Protein AF-G5E0F2-F1 (afdb_monomer_lite)

InterPro domains:
  IPR011016 Zinc finger, RING-CH-type [PF12906] (2-42)
  IPR011016 Zinc finger, RING-CH-type [PS51292] (1-49)
  IPR011016 Zinc finger, RING-CH-type [SM00744] (1-43)
  IPR013083 Zinc finger, RING/FYVE/PHD-type [G3DSA:3.30.40.10] (1-48)

Sequence (134 aa):
AEWVRPCRCRGSTKWVHQACLQRWVDEKQRGNSTARVACPQCNAEYLIVFPNLGPVVYVLDLADRLISKACPFAAAGIMVGSIYWTAVTYGAVTVMQVVGHKEGLDVMERADPLFLLIGLPTIPVMLILGMIRW

Secondary structure (DSSP, 8-state):
--EE--S---GGGG-EEHHHHHHHHHHHHTT-TTS--B-TTT-PBP--------HHHHHHHHHHHHHHHHHHHHHHHHHHHHHHHHHHHHHHHHHHHHH-HHHHHHHHHHS-HHHHHHHHHHHHHHHHHHHS--

pLDDT: mean 89.28, std 5.66, range [62.38, 96.81]

Foldseek 3Di:
DDWDQQDDDDDPVRTDDPVVVVVVVCVVCVPPPVDWDADPPHRHTGDDDDDPDPPVVVVVVVVVVVCVVCVVVVVVCVVVVVLLVVQLVQLLVVLCVPVPPPVSVVVVVPDDPVCSSPVSSVVVVVVVVVVPDD

Radius of gyration: 30.79 Å; chains: 1; bounding box: 62×25×85 Å

Structure (mmCIF, N/CA/C/O backbone):
data_AF-G5E0F2-F1
#
_entry.id   AF-G5E0F2-F1
#
loop_
_atom_site.group_PDB
_atom_site.id
_atom_site.type_symbol
_atom_site.label_atom_id
_atom_site.label_alt_id
_atom_site.label_comp_id
_atom_site.label_asym_id
_atom_site.label_entity_id
_atom_site.label_seq_id
_atom_site.pdbx_PDB_ins_code
_atom_site.Cartn_x
_atom_site.Cartn_y
_atom_site.Cartn_z
_atom_site.occupancy
_atom_site.B_iso_or_equiv
_atom_site.auth_seq_id
_atom_site.auth_comp_id
_atom_site.auth_asym_id
_atom_site.auth_atom_id
_atom_site.pdbx_PDB_model_num
ATOM 1 N N . ALA A 1 1 ? -18.600 11.405 33.586 1.00 75.88 1 ALA A N 1
ATOM 2 C CA . ALA A 1 1 ? -18.012 10.148 33.082 1.00 75.88 1 ALA A CA 1
ATOM 3 C C . ALA A 1 1 ? -18.802 8.985 33.666 1.00 75.88 1 ALA A C 1
ATOM 5 O O . ALA A 1 1 ? -19.022 8.979 34.870 1.00 75.88 1 ALA A O 1
ATOM 6 N N . GLU A 1 2 ? -19.282 8.067 32.830 1.00 91.50 2 GLU A N 1
ATOM 7 C CA . GLU A 1 2 ? -20.075 6.913 33.272 1.00 91.50 2 GLU A CA 1
ATOM 8 C C . GLU A 1 2 ? -19.162 5.811 33.829 1.00 91.50 2 GLU A C 1
ATOM 10 O O . GLU A 1 2 ? -18.150 5.465 33.210 1.00 91.50 2 GLU A O 1
ATOM 15 N N . TRP A 1 3 ? -19.506 5.285 35.005 1.00 93.88 3 TRP A N 1
ATOM 16 C CA . TRP A 1 3 ? -18.820 4.156 35.629 1.00 93.88 3 TRP A CA 1
ATOM 17 C C . TRP A 1 3 ? -19.542 2.859 35.294 1.00 93.88 3 TRP A C 1
ATOM 19 O O . TRP A 1 3 ? -20.741 2.729 35.534 1.00 93.88 3 TRP A O 1
ATOM 29 N N . VAL A 1 4 ? -18.792 1.878 34.807 1.00 93.62 4 VAL A N 1
ATOM 30 C CA . VAL A 1 4 ? -19.323 0.575 34.406 1.00 93.62 4 VAL A CA 1
ATOM 31 C C . VAL A 1 4 ? -18.662 -0.559 35.177 1.00 93.62 4 VAL A C 1
ATOM 33 O O . VAL A 1 4 ? -17.565 -0.424 35.723 1.00 93.62 4 VAL A O 1
ATOM 36 N N . ARG A 1 5 ? -19.358 -1.698 35.212 1.00 93.25 5 ARG A N 1
ATOM 37 C CA . ARG A 1 5 ? -18.934 -2.943 35.867 1.00 93.25 5 ARG A CA 1
ATOM 38 C C . ARG A 1 5 ? -18.904 -4.098 34.853 1.00 93.25 5 ARG A C 1
ATOM 40 O O . ARG A 1 5 ? -19.798 -4.941 34.864 1.00 93.25 5 ARG A O 1
ATOM 47 N N . PRO A 1 6 ? -17.910 -4.139 33.948 1.00 92.25 6 PRO A N 1
ATOM 48 C CA . PRO A 1 6 ? -17.873 -5.094 32.836 1.00 92.25 6 PRO A CA 1
ATOM 49 C C . PRO A 1 6 ? -17.417 -6.504 33.253 1.00 92.25 6 PRO A C 1
ATOM 51 O O . PRO A 1 6 ? -17.421 -7.418 32.436 1.00 92.25 6 PRO A O 1
ATOM 54 N N . CYS A 1 7 ? -16.966 -6.689 34.499 1.00 93.69 7 CYS A N 1
ATOM 55 C CA . CYS A 1 7 ? -16.302 -7.907 34.957 1.00 93.69 7 CYS A CA 1
ATOM 56 C C . CYS A 1 7 ? -16.750 -8.340 36.362 1.00 93.69 7 CYS A C 1
ATOM 58 O O . CYS A 1 7 ? -17.480 -7.633 37.058 1.00 93.69 7 CYS A O 1
ATOM 60 N N . ARG A 1 8 ? -16.277 -9.516 36.800 1.00 92.75 8 ARG A N 1
ATOM 61 C CA . ARG A 1 8 ? -16.615 -10.130 38.099 1.00 92.75 8 ARG A CA 1
ATOM 62 C C . ARG A 1 8 ? -15.581 -9.851 39.203 1.00 92.75 8 ARG A C 1
ATOM 64 O O . ARG A 1 8 ? -15.551 -10.563 40.206 1.00 92.75 8 ARG A O 1
ATOM 71 N N . CYS A 1 9 ? -14.722 -8.843 39.034 1.00 93.94 9 CYS A N 1
ATOM 72 C CA . CYS A 1 9 ? -13.753 -8.443 40.059 1.00 93.94 9 CYS A CA 1
ATOM 73 C C . CYS A 1 9 ? -14.448 -7.964 41.349 1.00 93.94 9 CYS A C 1
ATOM 75 O O . CYS A 1 9 ? -15.612 -7.554 41.347 1.00 93.94 9 CYS A O 1
ATOM 77 N N . ARG A 1 10 ? -13.731 -8.020 42.477 1.00 93.06 10 ARG A N 1
ATOM 78 C CA . ARG A 1 10 ? -14.247 -7.639 43.802 1.00 93.06 10 ARG A CA 1
ATOM 79 C C . ARG A 1 10 ? -13.723 -6.267 44.231 1.00 93.06 10 ARG A C 1
ATOM 81 O O . ARG A 1 10 ? -12.635 -5.867 43.845 1.00 93.06 10 ARG A O 1
ATOM 88 N N . GLY A 1 11 ? -14.484 -5.568 45.073 1.00 91.81 11 GLY A N 1
ATOM 89 C CA . GLY A 1 11 ? -14.082 -4.267 45.621 1.00 91.81 11 GLY A CA 1
ATOM 90 C C . GLY A 1 11 ? -14.166 -3.122 44.608 1.00 91.81 11 GLY A C 1
ATOM 91 O O . GLY A 1 11 ? -15.063 -3.100 43.763 1.00 91.81 11 GLY A O 1
ATOM 92 N N . SER A 1 12 ? -13.252 -2.157 44.724 1.00 89.44 12 SER A N 1
ATOM 93 C CA . SER A 1 12 ? -13.171 -0.967 43.864 1.00 89.44 12 SER A CA 1
ATOM 94 C C . SER A 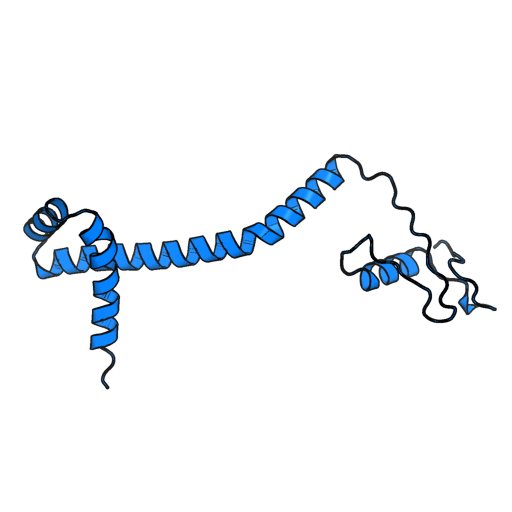1 12 ? -12.652 -1.267 42.455 1.00 89.44 12 SER A C 1
ATOM 96 O O . SER A 1 12 ? -13.017 -0.566 41.518 1.00 89.44 12 SER A O 1
ATOM 98 N N . THR A 1 13 ? -11.880 -2.342 42.272 1.00 86.81 13 THR A N 1
ATOM 99 C CA . THR A 1 13 ? -11.234 -2.696 40.991 1.00 86.81 13 THR A CA 1
ATOM 100 C C . THR A 1 13 ? -12.203 -3.170 39.905 1.00 86.81 13 THR A C 1
ATOM 102 O O . THR A 1 13 ? -11.807 -3.332 38.754 1.00 86.81 13 THR A O 1
ATOM 105 N N . LYS A 1 14 ? -13.480 -3.394 40.242 1.00 92.88 14 LYS A N 1
ATOM 106 C CA . LYS A 1 14 ? -14.532 -3.756 39.277 1.00 92.88 14 LYS A CA 1
ATOM 107 C C . LYS A 1 14 ? -15.123 -2.561 38.530 1.00 92.88 14 LYS A C 1
ATOM 109 O O . LYS A 1 14 ? -15.819 -2.765 37.540 1.00 92.88 14 LYS A O 1
ATOM 114 N N . TRP A 1 15 ? -14.906 -1.349 39.039 1.00 93.56 15 TRP A N 1
ATOM 115 C CA . TRP A 1 15 ? -15.454 -0.122 38.476 1.00 93.56 15 TRP A CA 1
ATOM 116 C C . TRP A 1 15 ? -14.413 0.532 37.580 1.00 93.56 15 TRP A C 1
ATOM 118 O O . TRP A 1 15 ? -13.298 0.812 38.013 1.00 93.56 15 TRP A O 1
ATOM 128 N N . VAL A 1 16 ? -14.784 0.775 36.327 1.00 93.69 16 VAL A N 1
ATOM 129 C CA . VAL A 1 16 ? -13.927 1.438 35.337 1.00 93.69 16 VAL A CA 1
ATOM 130 C C . VAL A 1 16 ? -14.759 2.490 34.612 1.00 93.69 16 VAL A C 1
ATOM 132 O O . VAL A 1 16 ? -15.962 2.309 34.423 1.00 93.69 16 VAL A O 1
ATOM 135 N N . HIS A 1 17 ? -14.145 3.598 34.204 1.00 94.81 17 HIS A N 1
ATOM 136 C CA . HIS A 1 17 ? -14.809 4.552 33.320 1.00 94.81 17 HIS A CA 1
ATOM 137 C C . HIS A 1 17 ? -15.080 3.915 31.955 1.00 94.81 17 HIS A C 1
ATOM 139 O O . HIS A 1 17 ? -14.173 3.324 31.364 1.00 94.81 17 HIS A O 1
ATOM 145 N N . GLN A 1 18 ? -16.281 4.122 31.416 1.00 92.38 18 GLN A N 1
ATOM 146 C CA . GLN A 1 18 ? -16.675 3.589 30.109 1.00 92.38 18 GLN A CA 1
ATOM 147 C C . GLN A 1 18 ? -15.677 3.967 29.000 1.00 92.38 18 GLN A C 1
ATOM 149 O O . GLN A 1 18 ? -15.214 3.101 28.266 1.00 92.38 18 GLN A O 1
ATOM 154 N N . ALA A 1 19 ? -15.257 5.234 28.940 1.00 94.19 19 ALA A N 1
ATOM 155 C CA . ALA A 1 19 ? -14.304 5.714 27.934 1.00 94.19 19 ALA A CA 1
ATOM 156 C C . ALA A 1 19 ? -12.901 5.088 28.075 1.00 94.19 19 ALA A C 1
ATOM 158 O O . ALA A 1 19 ? -12.254 4.767 27.080 1.00 94.19 19 ALA A O 1
ATOM 159 N N . CYS A 1 20 ? -12.423 4.884 29.308 1.00 93.88 20 CYS A N 1
ATOM 160 C CA . CYS A 1 20 ? -11.129 4.238 29.546 1.00 93.88 20 CYS A CA 1
ATOM 161 C C . CYS A 1 20 ? -11.168 2.760 29.151 1.00 93.88 20 CYS A C 1
ATOM 163 O O . CYS A 1 20 ? -10.209 2.256 28.571 1.00 93.88 20 CYS A O 1
ATOM 165 N N . LEU A 1 21 ? -12.281 2.080 29.446 1.00 93.19 21 LEU A N 1
ATOM 166 C CA . LEU A 1 21 ? -12.485 0.691 29.060 1.00 93.19 21 LEU A CA 1
ATOM 167 C C . LEU A 1 21 ? -12.547 0.541 27.537 1.00 93.19 21 LEU A C 1
ATOM 169 O O . LEU A 1 21 ? -11.876 -0.335 27.006 1.00 93.19 21 LEU A O 1
ATOM 173 N N . GLN A 1 22 ? -13.298 1.405 26.849 1.00 92.00 22 GLN A N 1
ATOM 174 C CA . GLN A 1 22 ? -13.399 1.413 25.385 1.00 92.00 22 GLN A CA 1
ATOM 175 C C . GLN A 1 22 ? -12.025 1.579 24.734 1.00 92.00 22 GLN A C 1
ATOM 177 O O . GLN A 1 22 ? -11.606 0.715 23.973 1.00 92.00 22 GLN A O 1
ATOM 182 N N . ARG A 1 23 ? -11.259 2.599 25.142 1.00 93.31 23 ARG A N 1
ATOM 183 C CA . ARG A 1 23 ? -9.904 2.823 24.620 1.00 93.31 23 ARG A CA 1
ATOM 184 C C . ARG A 1 23 ? -8.976 1.628 24.852 1.00 93.31 23 ARG A C 1
ATOM 186 O O . ARG A 1 23 ? -8.186 1.278 23.981 1.00 93.31 23 ARG A O 1
ATOM 193 N N . TRP A 1 24 ? -9.053 1.011 26.030 1.00 93.25 24 TRP A N 1
ATOM 194 C CA . TRP A 1 24 ? -8.255 -0.174 26.337 1.00 93.25 24 TRP A CA 1
ATOM 195 C C . TRP A 1 24 ? -8.668 -1.382 25.482 1.00 93.25 24 TRP A C 1
ATOM 197 O O . TRP A 1 24 ? -7.806 -2.133 25.027 1.00 93.25 24 TRP A O 1
ATOM 207 N N . VAL A 1 25 ? -9.969 -1.567 25.235 1.00 92.88 25 VAL A N 1
ATOM 208 C CA . VAL A 1 25 ? -10.487 -2.604 24.329 1.00 92.88 25 VAL A CA 1
ATOM 209 C C . VAL A 1 25 ? -9.981 -2.374 22.906 1.00 92.88 25 VAL A C 1
ATOM 211 O O . VAL A 1 25 ? -9.450 -3.314 22.315 1.00 92.88 25 VAL A O 1
ATOM 214 N N . ASP A 1 26 ? -10.051 -1.144 22.393 1.00 91.12 26 ASP A N 1
ATOM 215 C CA . ASP A 1 26 ? -9.568 -0.793 21.051 1.00 91.12 26 ASP A CA 1
ATOM 216 C C . ASP A 1 26 ? -8.074 -1.128 20.885 1.00 91.12 26 ASP A C 1
ATOM 218 O O . ASP A 1 26 ? -7.657 -1.736 19.893 1.00 91.12 26 ASP A O 1
ATOM 222 N N . GLU A 1 27 ? -7.265 -0.816 21.902 1.00 92.12 27 GLU A N 1
ATOM 223 C CA . GLU A 1 27 ? -5.833 -1.133 21.931 1.00 92.12 27 GLU A CA 1
ATOM 224 C C . GLU A 1 27 ? -5.568 -2.649 21.933 1.00 92.12 27 GLU A C 1
ATOM 226 O O . GLU A 1 27 ? -4.621 -3.125 21.295 1.00 92.12 27 GLU A O 1
ATOM 231 N N . LYS A 1 28 ? -6.413 -3.433 22.615 1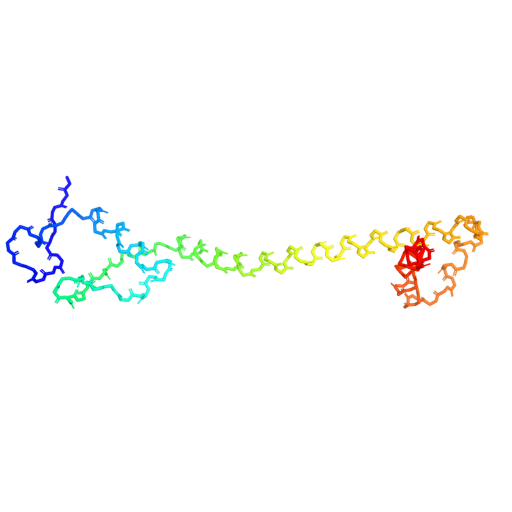.00 90.94 28 LYS A N 1
ATOM 232 C CA . LYS A 1 28 ? -6.326 -4.902 22.607 1.00 90.94 28 LYS A CA 1
ATOM 233 C C . LYS A 1 28 ? -6.794 -5.519 21.296 1.00 90.94 28 LYS A C 1
ATOM 235 O O . LYS A 1 28 ? -6.220 -6.524 20.883 1.00 90.94 28 LYS A O 1
ATOM 240 N N . GLN A 1 29 ? -7.790 -4.932 20.642 1.00 89.56 29 GLN A N 1
ATOM 241 C CA . GLN A 1 29 ? -8.335 -5.443 19.387 1.00 89.56 29 GLN A CA 1
ATOM 242 C C . GLN A 1 29 ? -7.448 -5.118 18.177 1.00 89.56 29 GLN A C 1
ATOM 244 O O . GLN A 1 29 ? -7.494 -5.861 17.199 1.00 89.56 29 GLN A O 1
ATOM 249 N N . ARG A 1 30 ? -6.611 -4.067 18.227 1.00 85.94 30 ARG A N 1
ATOM 250 C CA . ARG A 1 30 ? -5.686 -3.670 17.136 1.00 85.94 30 ARG A CA 1
ATOM 251 C C . ARG A 1 30 ? -6.365 -3.627 15.755 1.00 85.94 30 ARG A C 1
ATOM 253 O O . ARG A 1 30 ? -5.809 -4.091 14.764 1.00 85.94 30 ARG A O 1
ATOM 260 N N . GLY A 1 31 ? -7.596 -3.117 15.708 1.00 78.75 31 GLY A N 1
ATOM 261 C CA . GLY A 1 31 ? -8.404 -3.045 14.484 1.00 78.75 31 GLY A CA 1
ATOM 262 C C . GLY A 1 31 ? -9.194 -4.314 14.137 1.00 78.75 31 GLY A C 1
ATOM 263 O O . GLY A 1 31 ? -9.993 -4.291 13.206 1.00 78.75 31 GLY A O 1
ATOM 264 N N . ASN A 1 32 ? -9.044 -5.410 14.887 1.00 80.12 32 ASN A N 1
ATOM 265 C CA . ASN A 1 32 ? -9.890 -6.594 14.758 1.00 80.12 32 ASN A CA 1
ATOM 266 C C . ASN A 1 32 ? -11.056 -6.547 15.758 1.00 80.12 32 ASN A C 1
ATOM 268 O O . ASN A 1 32 ? -10.975 -7.098 16.856 1.00 80.12 32 ASN A O 1
ATOM 272 N N . SER A 1 33 ? -12.170 -5.937 15.354 1.00 76.44 33 SER A N 1
ATOM 273 C CA . SER A 1 33 ? -13.385 -5.815 16.176 1.00 76.44 33 SER A CA 1
ATOM 274 C C . SER A 1 33 ? -14.023 -7.155 16.574 1.00 76.44 33 SER A C 1
ATOM 276 O O . SER A 1 33 ? -14.833 -7.196 17.499 1.00 76.44 33 SER A O 1
ATOM 278 N N . THR A 1 34 ? -13.645 -8.261 15.920 1.00 77.88 34 THR A N 1
ATOM 279 C CA . THR A 1 34 ? -14.113 -9.618 16.259 1.00 77.88 34 THR A CA 1
ATOM 280 C C . THR A 1 34 ? -13.265 -10.304 17.330 1.00 77.88 34 THR A C 1
ATOM 282 O O . THR A 1 34 ? -13.658 -11.347 17.859 1.00 77.88 34 THR A O 1
ATOM 285 N N . ALA A 1 35 ? -12.104 -9.737 17.673 1.00 85.06 35 ALA A N 1
ATOM 286 C CA . ALA A 1 35 ? -11.237 -10.298 18.696 1.00 85.06 35 ALA A CA 1
ATOM 287 C C . ALA A 1 35 ? -11.909 -10.192 20.071 1.00 85.06 35 ALA A C 1
ATOM 289 O O . ALA A 1 35 ? -12.305 -9.109 20.514 1.00 85.06 35 ALA A O 1
ATOM 290 N N . ARG A 1 36 ? -12.026 -11.333 20.759 1.00 87.38 36 ARG A N 1
ATOM 291 C CA . ARG A 1 36 ? -12.565 -11.382 22.119 1.00 87.38 36 ARG A CA 1
ATOM 292 C C . ARG A 1 36 ? -11.580 -10.745 23.083 1.00 87.38 36 ARG A C 1
ATOM 294 O O . ARG A 1 36 ? -10.389 -11.048 23.060 1.00 87.38 36 ARG A O 1
ATOM 301 N N . VAL A 1 37 ? -12.098 -9.893 23.957 1.00 92.00 37 VAL A N 1
ATOM 302 C CA . VAL A 1 37 ? -11.310 -9.234 24.993 1.00 92.00 37 VAL A CA 1
ATOM 303 C C . VAL A 1 37 ? -11.841 -9.668 26.352 1.00 92.00 37 VAL A C 1
ATOM 305 O O . VAL A 1 37 ? -13.040 -9.588 26.610 1.00 92.00 37 VAL A O 1
ATOM 308 N N . ALA A 1 38 ? -10.948 -10.133 27.221 1.00 93.62 38 ALA A N 1
ATOM 309 C CA . ALA A 1 38 ? -11.281 -10.568 28.571 1.00 93.62 38 ALA A CA 1
ATOM 310 C C . ALA A 1 38 ? -10.571 -9.713 29.623 1.00 93.62 38 ALA A C 1
ATOM 312 O O . ALA A 1 38 ? -9.496 -9.154 29.393 1.00 93.62 38 ALA A O 1
ATOM 313 N N . CYS A 1 39 ? -11.176 -9.629 30.806 1.00 93.06 39 CYS A N 1
ATOM 314 C CA . CYS A 1 39 ? -10.574 -8.974 31.955 1.00 93.06 39 CYS A CA 1
ATOM 315 C C . CYS A 1 39 ? -9.269 -9.690 32.356 1.00 93.06 39 CYS A C 1
ATOM 317 O O . CYS A 1 39 ? -9.318 -10.879 32.667 1.00 93.06 39 CYS A O 1
ATOM 319 N N . PRO A 1 40 ? -8.126 -8.994 32.475 1.00 91.69 40 PRO A N 1
ATOM 320 C CA . PRO A 1 40 ? -6.848 -9.630 32.810 1.00 91.69 40 PRO A CA 1
ATOM 321 C C . PRO A 1 40 ? -6.768 -10.151 34.254 1.00 91.69 40 PRO A C 1
ATOM 323 O O . PRO A 1 40 ? -5.821 -10.844 34.599 1.00 91.69 40 PRO A O 1
ATOM 326 N N . GLN A 1 41 ? -7.719 -9.785 35.119 1.00 92.12 41 GLN A N 1
ATOM 327 C CA . GLN A 1 41 ? -7.714 -10.150 36.541 1.00 92.12 41 GLN A CA 1
ATOM 328 C C . GLN A 1 41 ? -8.641 -11.328 36.853 1.00 92.12 41 GLN A C 1
ATOM 330 O O . GLN A 1 41 ? -8.275 -12.219 37.607 1.00 92.12 41 GLN A O 1
ATOM 335 N N . CYS A 1 42 ? -9.853 -11.332 36.289 1.00 93.44 42 CYS A N 1
ATOM 336 C CA . CYS A 1 42 ? -10.855 -12.372 36.556 1.00 93.44 42 CYS A CA 1
ATOM 337 C C . CYS A 1 42 ? -11.207 -13.226 35.332 1.00 93.44 42 CYS A C 1
ATOM 339 O O . CYS A 1 42 ? -12.091 -14.073 35.427 1.00 93.44 42 CYS A O 1
ATOM 341 N N . ASN A 1 43 ? -10.561 -12.982 34.188 1.00 92.94 43 ASN A N 1
ATOM 342 C CA . ASN A 1 43 ? -10.789 -13.668 32.914 1.00 92.94 43 ASN A CA 1
ATOM 343 C C . ASN A 1 43 ? -12.245 -13.637 32.406 1.00 92.94 43 ASN A C 1
ATOM 345 O O . ASN A 1 43 ? -12.648 -14.455 31.586 1.00 92.94 43 ASN A O 1
ATOM 349 N N . ALA A 1 44 ? -13.062 -12.698 32.890 1.00 93.25 44 ALA A N 1
ATOM 350 C CA . ALA A 1 44 ? -14.409 -12.501 32.370 1.00 93.25 44 ALA A CA 1
ATOM 351 C C . ALA A 1 44 ? -14.335 -11.881 30.966 1.00 93.25 44 ALA A C 1
ATOM 353 O O . ALA A 1 44 ? -13.776 -10.792 30.820 1.00 93.25 44 ALA A O 1
ATOM 354 N N . GLU A 1 45 ? -14.892 -12.558 29.960 1.00 91.88 45 GLU A N 1
ATOM 355 C CA . GLU A 1 45 ? -15.037 -12.009 28.607 1.00 91.88 45 GLU A CA 1
ATOM 356 C C . GLU A 1 45 ? -15.977 -10.796 28.621 1.00 91.88 45 GLU A C 1
ATOM 358 O O . GLU A 1 45 ? -17.052 -10.825 29.228 1.00 91.88 45 GLU A O 1
ATOM 363 N N . TYR A 1 46 ? -15.561 -9.718 27.960 1.00 91.06 46 TYR A N 1
ATOM 364 C CA . TYR A 1 46 ? -16.385 -8.530 27.788 1.00 91.06 46 TYR A CA 1
ATOM 365 C C . TYR A 1 46 ? -17.392 -8.743 26.664 1.00 91.06 46 TYR A C 1
ATOM 367 O O . TYR A 1 46 ? -17.040 -9.154 25.560 1.00 91.06 46 TYR A O 1
ATOM 375 N N . LEU A 1 47 ? -18.653 -8.413 26.941 1.00 86.69 47 LEU A N 1
ATOM 376 C CA . LEU A 1 47 ? -19.717 -8.420 25.948 1.00 86.69 47 LEU A CA 1
ATOM 377 C C . LEU A 1 47 ? -19.769 -7.046 25.271 1.00 86.69 47 LEU A C 1
ATOM 379 O O . LEU A 1 47 ? -20.291 -6.084 25.834 1.00 86.69 47 LEU A O 1
ATOM 383 N N . ILE A 1 48 ? -19.169 -6.950 24.085 1.00 86.94 48 ILE A N 1
ATOM 384 C CA . ILE A 1 48 ? -19.084 -5.709 23.309 1.00 86.94 48 ILE A CA 1
ATOM 385 C C . ILE A 1 48 ? -20.243 -5.691 22.312 1.00 86.94 48 ILE A C 1
ATOM 387 O O . ILE A 1 48 ? -20.295 -6.509 21.397 1.00 86.94 48 ILE A O 1
ATOM 391 N N . VAL A 1 49 ? -21.179 -4.760 22.499 1.00 82.94 49 VAL A N 1
ATOM 392 C CA . VAL A 1 49 ? -22.279 -4.519 21.559 1.00 82.94 49 VAL A CA 1
ATOM 393 C C . VAL A 1 49 ? -21.940 -3.277 20.754 1.00 82.94 49 VAL A C 1
ATOM 395 O O . VAL A 1 49 ? -21.859 -2.179 21.305 1.00 82.94 49 VAL A O 1
ATOM 398 N N . PHE A 1 50 ? -21.729 -3.449 19.453 1.00 77.69 50 PHE A N 1
ATOM 399 C CA . PHE A 1 50 ? -21.523 -2.325 18.551 1.00 77.69 50 PHE A CA 1
ATOM 400 C C . PHE A 1 50 ? -22.880 -1.727 18.153 1.00 77.69 50 PHE A C 1
ATOM 402 O O . PHE A 1 50 ? -23.819 -2.482 17.884 1.00 77.69 50 PHE A O 1
ATOM 409 N N . PRO A 1 51 ? -23.019 -0.390 18.117 1.00 78.25 51 PRO A N 1
ATOM 410 C CA . PRO A 1 51 ? -24.206 0.235 17.548 1.00 78.25 51 PRO A CA 1
ATOM 411 C C . PRO A 1 51 ? -24.320 -0.127 16.062 1.00 78.25 51 PRO A C 1
ATOM 413 O O . PRO A 1 51 ? -23.313 -0.409 15.410 1.00 78.25 51 PRO A O 1
ATOM 416 N N . ASN A 1 52 ? -25.538 -0.098 15.512 1.00 70.75 52 ASN A N 1
ATOM 417 C CA . ASN A 1 52 ? -25.738 -0.302 14.078 1.00 70.75 52 ASN A CA 1
ATOM 418 C C . ASN A 1 52 ? -24.935 0.751 13.305 1.00 70.75 52 ASN A C 1
ATOM 420 O O . ASN A 1 52 ? -25.240 1.944 13.349 1.00 70.75 52 ASN A O 1
ATOM 424 N N . LEU A 1 53 ? -23.883 0.300 12.628 1.00 68.12 53 LEU A N 1
ATOM 425 C CA . LEU A 1 53 ? -23.056 1.137 11.774 1.00 68.12 53 LEU A CA 1
ATOM 426 C C . LEU A 1 53 ? -23.925 1.571 10.593 1.00 68.12 53 LEU A C 1
ATOM 428 O O . LEU A 1 53 ? -24.457 0.735 9.864 1.00 68.12 53 LEU A O 1
ATOM 432 N N . GLY A 1 54 ? -24.103 2.880 10.423 1.00 83.50 54 GLY A N 1
ATOM 433 C CA . GLY A 1 54 ? -24.815 3.405 9.263 1.00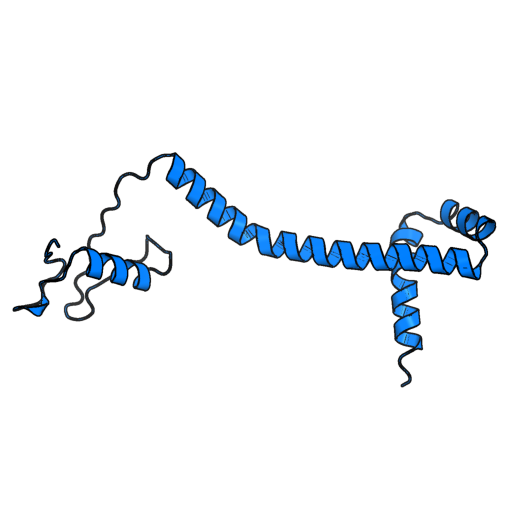 83.50 54 GLY A CA 1
ATOM 434 C C . GLY A 1 54 ? -24.135 2.970 7.955 1.00 83.50 54 GLY A C 1
ATOM 435 O O . GLY A 1 54 ? -22.925 2.720 7.944 1.00 83.50 54 GLY A O 1
ATOM 436 N N . PRO A 1 55 ? -24.871 2.930 6.831 1.00 83.62 55 PRO A N 1
ATOM 437 C CA . PRO A 1 55 ? -24.345 2.464 5.545 1.00 83.62 55 PRO A CA 1
ATOM 438 C C . PRO A 1 55 ? -23.081 3.218 5.099 1.00 83.62 55 PRO A C 1
ATOM 440 O O . PRO A 1 55 ? -22.189 2.624 4.505 1.00 83.62 55 PRO A O 1
ATOM 443 N N . VAL A 1 56 ? -22.954 4.501 5.453 1.00 86.88 56 VAL A N 1
ATOM 444 C CA . VAL A 1 56 ? -21.768 5.327 5.163 1.00 86.88 56 VAL A CA 1
ATOM 445 C C . VAL A 1 56 ? -20.507 4.784 5.840 1.00 86.88 56 VAL A C 1
ATOM 447 O O . VAL A 1 56 ? -19.464 4.678 5.202 1.00 86.88 56 VAL A O 1
ATOM 450 N N . VAL A 1 57 ? -20.596 4.406 7.120 1.00 85.62 57 VAL A N 1
ATOM 451 C CA . VAL A 1 57 ? -19.440 3.906 7.883 1.00 85.62 57 VAL A CA 1
ATOM 452 C C . VAL A 1 57 ? -19.009 2.535 7.365 1.00 85.62 57 VAL A C 1
ATOM 454 O O . VAL A 1 57 ? -17.817 2.262 7.274 1.00 85.62 57 VAL A O 1
ATOM 457 N N . TYR A 1 58 ? -19.966 1.701 6.952 1.00 83.19 58 TYR A N 1
ATOM 458 C CA . TYR A 1 58 ? -19.673 0.413 6.324 1.00 83.19 58 TYR A CA 1
ATOM 459 C C . TYR A 1 58 ? -18.923 0.570 4.992 1.00 83.19 58 TYR A C 1
ATOM 461 O O . TYR A 1 58 ? -17.925 -0.109 4.756 1.00 83.19 58 TYR A O 1
ATOM 469 N N . VAL A 1 59 ? -19.369 1.496 4.135 1.00 87.25 59 VAL A N 1
ATOM 470 C CA . VAL A 1 59 ? -18.691 1.789 2.861 1.00 87.25 59 VAL A CA 1
ATOM 471 C C . VAL A 1 59 ? -17.279 2.333 3.098 1.00 87.25 59 VAL A C 1
ATOM 473 O O . VAL A 1 59 ? -16.354 1.932 2.395 1.00 87.25 59 VAL A O 1
ATOM 476 N N . LEU A 1 60 ? -17.094 3.196 4.102 1.00 88.00 60 LEU A N 1
ATOM 477 C CA . LEU A 1 60 ? -15.777 3.722 4.477 1.00 88.00 60 LEU A CA 1
ATOM 478 C C . LEU A 1 60 ? -14.822 2.621 4.964 1.00 88.00 60 LEU A C 1
ATOM 480 O O . LEU A 1 60 ? -13.686 2.579 4.503 1.00 88.00 60 LEU A O 1
ATOM 484 N N . ASP A 1 61 ? -15.273 1.706 5.830 1.00 85.25 61 ASP A N 1
ATOM 485 C CA . ASP A 1 61 ? -14.459 0.566 6.296 1.00 85.25 61 ASP A CA 1
ATOM 486 C C . ASP A 1 61 ? -14.086 -0.373 5.136 1.00 85.25 61 ASP A C 1
ATOM 488 O O . ASP A 1 61 ? -12.949 -0.838 5.036 1.00 85.25 61 ASP A O 1
ATOM 492 N N . LEU A 1 62 ? -15.011 -0.613 4.199 1.00 85.56 62 LEU A N 1
ATOM 493 C CA . LEU A 1 62 ? -14.713 -1.400 3.003 1.00 85.56 62 LEU A CA 1
ATOM 494 C C . LEU A 1 62 ? -13.667 -0.709 2.118 1.00 85.56 62 LEU A C 1
ATOM 496 O O . LEU A 1 62 ? -12.729 -1.361 1.655 1.00 85.56 62 LEU A O 1
ATOM 500 N N . ALA A 1 63 ? -13.814 0.598 1.896 1.00 90.19 63 ALA A N 1
ATOM 501 C CA . ALA A 1 63 ? -12.865 1.381 1.117 1.00 90.19 63 ALA A CA 1
ATOM 502 C C . ALA A 1 63 ? -11.474 1.374 1.764 1.00 90.19 63 ALA A C 1
ATOM 504 O O . ALA A 1 63 ? -10.498 1.086 1.078 1.00 90.19 63 ALA A O 1
ATOM 505 N N . ASP A 1 64 ? -11.375 1.598 3.075 1.00 88.56 64 ASP A N 1
ATOM 506 C CA . ASP A 1 64 ? -10.099 1.604 3.798 1.00 88.56 64 ASP A CA 1
ATOM 507 C C . ASP A 1 64 ? -9.383 0.243 3.718 1.00 88.56 64 ASP A C 1
ATOM 509 O O . ASP A 1 64 ? -8.182 0.155 3.442 1.00 88.56 64 ASP A O 1
ATOM 513 N N . ARG A 1 65 ? -10.133 -0.861 3.823 1.00 85.50 65 ARG A N 1
ATOM 514 C CA . ARG A 1 65 ? -9.592 -2.221 3.640 1.00 85.50 65 ARG A CA 1
ATOM 515 C C . ARG A 1 65 ? -9.126 -2.505 2.216 1.00 85.50 65 ARG A C 1
ATOM 517 O O . ARG A 1 65 ? -8.156 -3.241 2.026 1.00 85.50 65 ARG A O 1
ATOM 524 N N . LEU A 1 66 ? -9.818 -1.973 1.211 1.00 90.06 66 LEU A N 1
ATOM 525 C CA . LEU A 1 66 ? -9.404 -2.104 -0.186 1.00 90.06 66 LEU A CA 1
ATOM 526 C C . LEU A 1 66 ? -8.160 -1.260 -0.463 1.00 90.06 66 LEU A C 1
ATOM 528 O O . LEU A 1 66 ? -7.206 -1.765 -1.051 1.00 90.06 66 LEU A O 1
ATOM 532 N N . ILE A 1 67 ? -8.141 -0.012 0.006 1.00 92.19 67 ILE A N 1
ATOM 533 C CA . ILE A 1 67 ? -7.025 0.921 -0.168 1.00 92.19 67 ILE A CA 1
ATOM 534 C C . ILE A 1 67 ? -5.773 0.384 0.520 1.00 92.19 67 ILE A C 1
ATOM 536 O O . ILE A 1 67 ? -4.724 0.307 -0.115 1.00 92.19 67 ILE A O 1
ATOM 540 N N . SER A 1 68 ? -5.868 -0.052 1.776 1.00 87.19 68 SER A N 1
ATOM 541 C CA . SER A 1 68 ? -4.724 -0.595 2.523 1.00 87.19 68 SER A CA 1
ATOM 542 C C . SER A 1 68 ? -4.096 -1.816 1.845 1.00 87.19 68 SER A C 1
ATOM 544 O O . SER A 1 68 ? -2.875 -1.970 1.869 1.00 87.19 68 SER A O 1
ATOM 546 N N . LYS A 1 69 ? -4.899 -2.653 1.177 1.00 88.44 69 LYS A N 1
ATOM 547 C CA . LYS A 1 69 ? -4.392 -3.779 0.382 1.00 88.44 69 LYS A CA 1
ATOM 548 C C . LYS A 1 69 ? -3.857 -3.357 -0.982 1.00 88.44 69 LYS A C 1
ATOM 550 O O . LYS A 1 69 ? -2.834 -3.886 -1.393 1.00 88.44 69 LYS A O 1
ATOM 555 N N . ALA A 1 70 ? -4.524 -2.445 -1.686 1.00 92.69 70 ALA A N 1
ATOM 556 C CA . ALA A 1 70 ? -4.171 -2.060 -3.054 1.00 92.69 70 ALA A CA 1
ATOM 557 C C . ALA A 1 70 ? -2.980 -1.090 -3.124 1.00 92.69 70 ALA A C 1
ATOM 559 O O . ALA A 1 70 ? -2.182 -1.165 -4.057 1.00 92.69 70 ALA A O 1
ATOM 560 N N . CYS A 1 71 ? -2.835 -0.208 -2.134 1.00 93.00 71 CYS A N 1
ATOM 561 C CA . CYS A 1 71 ? -1.798 0.820 -2.066 1.00 93.00 71 CYS A CA 1
ATOM 562 C C . CYS A 1 71 ? -0.364 0.287 -2.259 1.00 93.00 71 CYS A C 1
ATOM 564 O O . CYS A 1 71 ? 0.326 0.813 -3.133 1.00 93.00 71 CYS A O 1
ATOM 566 N N . PRO A 1 72 ? 0.107 -0.766 -1.553 1.00 92.25 72 PRO A N 1
ATOM 567 C CA . PRO A 1 72 ? 1.466 -1.272 -1.758 1.00 92.25 72 PRO A CA 1
ATOM 568 C C . PRO A 1 72 ? 1.698 -1.795 -3.183 1.00 92.25 72 PRO A C 1
ATOM 570 O O . PRO A 1 72 ? 2.771 -1.580 -3.743 1.00 92.25 72 PRO A O 1
ATOM 573 N N . PHE A 1 73 ? 0.695 -2.423 -3.804 1.00 93.44 73 PHE A N 1
ATOM 574 C CA . PHE A 1 73 ? 0.805 -2.904 -5.184 1.00 93.44 73 PHE A CA 1
ATOM 575 C C . PHE A 1 73 ? 0.807 -1.756 -6.191 1.00 93.44 73 PHE A C 1
ATOM 577 O O . PHE A 1 73 ? 1.617 -1.758 -7.115 1.00 93.44 73 PHE A O 1
ATOM 584 N N . ALA A 1 74 ? -0.060 -0.759 -6.000 1.00 94.62 74 ALA A N 1
ATOM 585 C CA . ALA A 1 74 ? -0.089 0.432 -6.841 1.00 94.62 74 ALA A CA 1
ATOM 586 C C . ALA A 1 74 ? 1.237 1.201 -6.752 1.00 94.62 74 ALA A C 1
ATOM 588 O O . ALA A 1 74 ? 1.819 1.538 -7.780 1.00 94.62 74 ALA A O 1
ATOM 589 N N . ALA A 1 75 ? 1.757 1.407 -5.539 1.00 94.25 75 ALA A N 1
ATOM 590 C CA . ALA A 1 75 ? 3.043 2.058 -5.317 1.00 94.25 75 ALA A CA 1
ATOM 591 C C . ALA A 1 75 ? 4.191 1.296 -5.996 1.00 94.25 75 ALA A C 1
ATOM 593 O O . ALA A 1 75 ? 4.982 1.899 -6.721 1.00 94.25 75 ALA A O 1
ATOM 594 N N . ALA A 1 76 ? 4.254 -0.030 -5.829 1.00 95.25 76 ALA A N 1
ATOM 595 C CA . ALA A 1 76 ? 5.254 -0.863 -6.494 1.00 95.25 76 ALA A CA 1
ATOM 596 C C . ALA A 1 76 ? 5.142 -0.789 -8.026 1.00 95.25 76 ALA A C 1
ATOM 598 O O . ALA A 1 76 ? 6.152 -0.620 -8.707 1.00 95.25 76 ALA A O 1
ATOM 599 N N . GLY A 1 77 ? 3.923 -0.849 -8.569 1.00 95.69 77 GLY A N 1
ATOM 600 C CA . GLY A 1 77 ? 3.673 -0.734 -10.005 1.00 95.69 77 GLY A CA 1
ATOM 601 C C . GLY A 1 77 ? 4.110 0.616 -10.576 1.00 95.69 77 GLY A C 1
ATOM 602 O O . GLY A 1 77 ? 4.787 0.655 -11.601 1.00 95.69 77 GLY A O 1
ATOM 603 N N . ILE A 1 78 ? 3.796 1.717 -9.886 1.00 96.44 78 ILE A N 1
ATOM 604 C CA . ILE A 1 78 ? 4.218 3.070 -10.280 1.00 96.44 78 ILE A CA 1
ATOM 605 C C . ILE A 1 78 ? 5.747 3.190 -10.248 1.00 96.44 78 ILE A C 1
ATOM 607 O O . ILE A 1 78 ? 6.348 3.716 -11.188 1.00 96.44 78 ILE A O 1
ATOM 611 N N . MET A 1 79 ? 6.399 2.666 -9.207 1.00 96.81 79 MET A N 1
ATOM 612 C CA . MET A 1 79 ? 7.860 2.684 -9.110 1.00 96.81 79 MET A CA 1
ATOM 613 C C . MET A 1 79 ? 8.520 1.893 -10.243 1.00 96.81 79 MET A C 1
ATOM 615 O O . MET A 1 79 ? 9.357 2.438 -10.958 1.00 96.81 79 MET A O 1
ATOM 619 N N . VAL A 1 80 ? 8.118 0.641 -10.467 1.00 96.00 80 VAL A N 1
ATOM 620 C CA . VAL A 1 80 ? 8.692 -0.190 -11.539 1.00 96.00 80 VAL A CA 1
ATOM 621 C C . VAL A 1 80 ? 8.415 0.421 -12.913 1.00 96.00 80 VAL A C 1
ATOM 623 O O . VAL A 1 80 ? 9.323 0.505 -13.738 1.00 96.00 80 VAL A O 1
ATOM 626 N N . GLY A 1 81 ? 7.193 0.909 -13.144 1.00 95.00 81 GLY A N 1
ATOM 627 C CA . GLY A 1 81 ? 6.814 1.558 -14.397 1.00 95.00 81 GLY A CA 1
ATOM 628 C C . GLY A 1 81 ? 7.641 2.811 -14.688 1.00 95.00 81 GLY A C 1
ATOM 629 O O . GLY A 1 81 ? 8.107 2.983 -15.812 1.00 95.00 81 GLY A O 1
ATOM 630 N N . SER A 1 82 ? 7.888 3.655 -13.682 1.00 96.12 82 SER A N 1
ATOM 631 C CA . SER A 1 82 ? 8.715 4.860 -13.846 1.00 96.12 82 SER A CA 1
ATOM 632 C C . SER A 1 82 ? 10.190 4.541 -14.122 1.00 96.12 82 SER A C 1
ATOM 634 O O . SER A 1 82 ? 10.789 5.142 -15.019 1.00 96.12 82 SER A O 1
ATOM 636 N N . ILE A 1 83 ? 10.771 3.555 -13.432 1.00 95.00 83 ILE A N 1
ATOM 637 C CA . ILE A 1 83 ? 12.148 3.097 -13.689 1.00 95.00 83 ILE A CA 1
ATOM 638 C C . ILE A 1 83 ? 12.260 2.521 -15.104 1.00 95.00 83 ILE A C 1
ATOM 640 O O . ILE A 1 83 ? 13.180 2.849 -15.849 1.00 95.00 83 ILE A O 1
ATOM 644 N N . TYR A 1 84 ? 11.295 1.700 -15.508 1.00 94.62 84 TYR A N 1
ATOM 645 C CA . TYR A 1 84 ? 11.264 1.131 -16.848 1.00 94.62 84 TYR A CA 1
ATOM 646 C C . TYR A 1 84 ? 11.135 2.216 -17.927 1.00 94.62 84 TYR A C 1
ATOM 648 O O . TYR A 1 84 ? 11.917 2.242 -18.875 1.00 94.62 84 TYR A O 1
ATOM 656 N N . TRP A 1 85 ? 10.202 3.158 -17.763 1.00 95.88 85 TRP A N 1
ATOM 657 C CA . TRP A 1 85 ? 9.983 4.242 -18.725 1.00 95.88 85 TRP A CA 1
ATOM 658 C C . TRP A 1 85 ? 11.214 5.139 -18.883 1.00 95.88 85 TRP A C 1
ATOM 660 O O . TRP A 1 85 ? 11.590 5.510 -19.997 1.00 95.88 85 TRP A O 1
ATOM 670 N N . THR A 1 86 ? 11.883 5.462 -17.776 1.00 94.81 86 THR A N 1
ATOM 671 C CA . THR A 1 86 ? 13.135 6.231 -17.810 1.00 94.81 86 THR A CA 1
ATOM 672 C C . THR A 1 86 ? 14.265 5.456 -18.492 1.00 94.81 86 THR A C 1
ATOM 674 O O . THR A 1 86 ? 14.978 6.028 -19.314 1.00 94.81 86 THR A O 1
ATOM 677 N N . ALA A 1 87 ? 14.394 4.149 -18.252 1.00 94.56 87 ALA A N 1
ATOM 678 C CA . ALA A 1 87 ? 15.379 3.313 -18.941 1.00 94.56 87 ALA A CA 1
ATOM 679 C C . ALA A 1 87 ? 15.116 3.215 -20.456 1.00 94.56 87 ALA A C 1
ATOM 681 O O . ALA A 1 87 ? 16.046 3.359 -21.250 1.00 94.56 87 ALA A O 1
ATOM 682 N N . VAL A 1 88 ? 13.856 3.027 -20.868 1.00 94.19 88 VAL A N 1
ATOM 683 C CA . VAL A 1 88 ? 13.457 2.991 -22.287 1.00 94.19 88 VAL A CA 1
ATOM 684 C C . VAL A 1 88 ? 13.761 4.322 -22.970 1.00 94.19 88 VAL A C 1
ATOM 686 O O . VAL A 1 88 ? 14.403 4.347 -24.017 1.00 94.19 88 VAL A O 1
ATOM 689 N N . THR A 1 89 ? 13.329 5.438 -22.377 1.00 92.88 89 THR A N 1
ATOM 690 C CA . THR A 1 89 ? 13.567 6.774 -22.951 1.00 92.88 89 THR A CA 1
ATOM 691 C C . THR A 1 89 ? 15.054 7.093 -23.050 1.00 92.88 89 THR A C 1
ATOM 693 O O . THR A 1 89 ? 15.497 7.592 -24.083 1.00 92.88 89 THR A O 1
ATOM 696 N N . TYR A 1 90 ? 15.847 6.737 -22.038 1.00 94.06 90 TYR A N 1
ATOM 697 C CA . TYR A 1 90 ? 17.298 6.881 -22.099 1.00 94.06 90 TYR A CA 1
ATOM 698 C C . TYR A 1 90 ? 17.910 6.032 -23.224 1.00 94.06 90 TYR A C 1
ATOM 700 O O . TYR A 1 90 ? 18.709 6.543 -24.004 1.00 94.06 90 TYR A O 1
ATOM 708 N N . GLY A 1 91 ? 17.498 4.767 -23.358 1.00 92.94 91 GLY A N 1
ATOM 709 C CA . GLY A 1 91 ? 17.929 3.883 -24.445 1.00 92.94 91 GLY A CA 1
ATOM 710 C C . GLY A 1 91 ? 17.594 4.420 -25.841 1.00 92.94 91 GLY A C 1
ATOM 711 O O . GLY A 1 91 ? 18.419 4.353 -26.747 1.00 92.94 91 GLY A O 1
ATOM 712 N N . ALA A 1 92 ? 16.412 5.013 -26.022 1.00 91.62 92 ALA A N 1
ATOM 713 C CA . ALA A 1 92 ? 16.047 5.660 -27.284 1.00 91.62 92 ALA A CA 1
ATOM 714 C C . ALA A 1 92 ? 16.967 6.852 -27.595 1.00 91.62 92 ALA A C 1
ATOM 716 O O . ALA A 1 92 ? 17.451 7.004 -28.718 1.00 91.62 92 ALA A O 1
ATOM 717 N N . VAL A 1 93 ? 17.225 7.700 -26.593 1.00 92.19 93 VAL A N 1
ATOM 718 C CA . VAL A 1 93 ? 18.088 8.878 -26.745 1.00 92.19 93 VAL A CA 1
ATOM 719 C C . VAL A 1 93 ? 19.522 8.478 -27.080 1.00 92.19 93 VAL A C 1
ATOM 721 O O . VAL A 1 93 ? 20.115 9.086 -27.970 1.00 92.19 93 VAL A O 1
ATOM 724 N N . THR A 1 94 ? 20.072 7.446 -26.441 1.00 92.44 94 THR A N 1
ATOM 725 C CA . THR A 1 94 ? 21.437 6.985 -26.739 1.00 92.44 94 THR A CA 1
ATOM 726 C C . THR A 1 94 ? 21.562 6.442 -28.161 1.00 92.44 94 THR A C 1
ATOM 728 O O . THR A 1 94 ? 22.517 6.796 -28.850 1.00 92.44 94 THR A O 1
ATOM 731 N N . VAL A 1 95 ? 20.584 5.673 -28.655 1.00 91.25 95 VAL A N 1
ATOM 732 C CA . VAL A 1 95 ? 20.568 5.208 -30.057 1.00 91.25 95 VAL A CA 1
ATOM 733 C C . VAL A 1 95 ? 20.541 6.392 -31.025 1.00 91.25 95 VAL A C 1
ATOM 735 O O . VAL A 1 95 ? 21.358 6.451 -31.946 1.00 91.25 95 VAL A O 1
ATOM 738 N N . MET A 1 96 ? 19.665 7.374 -30.786 1.00 90.38 96 MET A N 1
ATOM 739 C CA . MET A 1 96 ? 19.585 8.582 -31.615 1.00 90.38 96 MET A CA 1
ATOM 740 C C . MET A 1 96 ? 20.883 9.405 -31.602 1.00 90.38 96 MET A C 1
ATOM 742 O O . MET A 1 96 ? 21.222 10.019 -32.613 1.00 90.38 96 MET A O 1
ATOM 746 N N . GLN A 1 97 ? 21.608 9.431 -30.481 1.00 91.12 97 GLN A N 1
ATOM 747 C CA . GLN A 1 97 ? 22.879 10.151 -30.355 1.00 91.12 97 GLN A CA 1
ATOM 748 C C . GLN A 1 97 ? 24.047 9.432 -31.041 1.00 91.12 97 GLN A C 1
ATOM 750 O O . GLN A 1 97 ? 24.907 10.102 -31.606 1.00 91.12 97 GLN A O 1
ATOM 755 N N . VAL A 1 98 ? 24.088 8.096 -31.005 1.00 92.06 98 VAL A N 1
ATOM 756 C CA . VAL A 1 98 ? 25.200 7.301 -31.559 1.00 92.06 98 VAL A CA 1
ATOM 757 C C . VAL A 1 98 ? 25.060 7.090 -33.067 1.00 92.06 98 VAL A C 1
ATOM 759 O O . VAL A 1 98 ? 26.038 7.237 -33.794 1.00 92.06 98 VAL A O 1
ATOM 762 N N . VAL A 1 99 ? 23.858 6.749 -33.536 1.00 90.75 99 VAL A N 1
ATOM 763 C CA . VAL A 1 99 ? 23.586 6.463 -34.959 1.00 90.75 99 VAL A CA 1
ATOM 764 C C . VAL A 1 99 ? 23.279 7.750 -35.736 1.00 90.75 99 VAL A C 1
ATOM 766 O O . VAL A 1 99 ? 23.467 7.826 -36.943 1.00 90.75 99 VAL A O 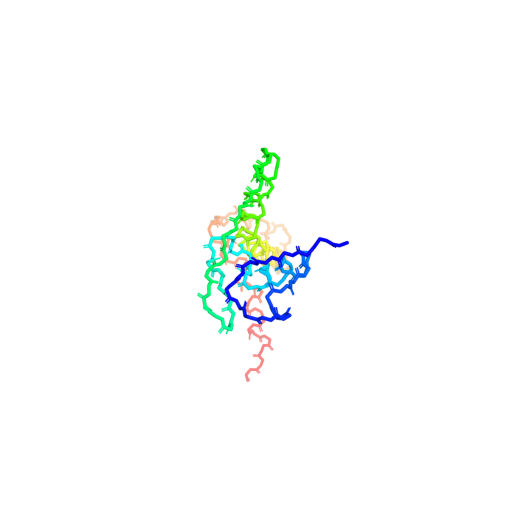1
ATOM 769 N N . GLY A 1 100 ? 22.846 8.800 -35.038 1.00 89.81 100 GLY A N 1
ATOM 770 C CA . GLY A 1 100 ? 22.369 10.042 -35.636 1.00 89.81 100 GLY A CA 1
ATOM 771 C C . GLY A 1 100 ? 20.844 10.071 -35.726 1.00 89.81 100 GLY A C 1
ATOM 772 O O . GLY A 1 100 ? 20.179 9.047 -35.834 1.00 89.81 100 GLY A O 1
ATOM 773 N N . HIS A 1 101 ? 20.263 11.270 -35.666 1.00 88.62 101 HIS A N 1
ATOM 774 C CA . HIS A 1 101 ? 18.829 11.427 -35.397 1.00 88.62 101 HIS A CA 1
ATOM 775 C C . HIS A 1 101 ? 17.913 10.793 -36.460 1.00 88.62 101 HIS A C 1
ATOM 777 O O . HIS A 1 101 ? 16.933 10.142 -36.115 1.00 88.62 101 HIS A O 1
ATOM 783 N N . LYS A 1 102 ? 18.233 10.963 -37.750 1.00 88.38 102 LYS A N 1
ATOM 784 C CA . LYS A 1 102 ? 17.402 10.448 -38.854 1.00 88.38 102 LYS A CA 1
ATOM 785 C C . LYS A 1 102 ? 17.547 8.939 -39.037 1.00 88.38 102 LYS A C 1
ATOM 787 O O . LYS A 1 102 ? 16.548 8.249 -39.190 1.00 88.38 102 LYS A O 1
ATOM 792 N N . GLU A 1 103 ? 18.778 8.439 -38.991 1.00 89.12 103 GLU A N 1
ATOM 793 C CA . GLU A 1 103 ? 19.061 7.009 -39.137 1.00 89.12 103 GLU A CA 1
ATOM 794 C C . GLU A 1 103 ? 18.627 6.222 -37.894 1.00 89.12 103 GLU A C 1
ATOM 796 O O . GLU A 1 103 ? 18.063 5.144 -38.020 1.00 89.12 103 GLU A O 1
ATOM 801 N N . GLY A 1 104 ? 18.785 6.785 -36.692 1.00 87.75 104 GLY A N 1
ATOM 802 C CA . GLY A 1 104 ? 18.309 6.182 -35.447 1.00 87.75 104 GLY A CA 1
ATOM 803 C C . GLY A 1 104 ? 16.787 6.034 -35.396 1.00 87.75 104 GLY A C 1
ATOM 804 O O . GLY A 1 104 ? 16.299 5.005 -34.937 1.00 87.75 104 GLY A O 1
ATOM 805 N N . LEU A 1 105 ? 16.037 7.015 -35.913 1.00 88.06 105 LEU A N 1
ATOM 806 C CA . LEU A 1 105 ? 14.580 6.904 -36.050 1.00 88.06 105 LEU A CA 1
ATOM 807 C C . LEU A 1 105 ? 14.182 5.815 -37.056 1.00 88.06 105 LEU A C 1
ATOM 809 O O . LEU A 1 105 ? 13.337 4.989 -36.727 1.00 88.06 105 LEU A O 1
ATOM 813 N N . ASP A 1 106 ? 14.823 5.766 -38.227 1.00 90.00 106 ASP A N 1
ATOM 814 C CA . ASP A 1 106 ? 14.564 4.745 -39.258 1.00 90.00 106 ASP A CA 1
ATOM 815 C C . ASP A 1 106 ? 14.899 3.323 -38.760 1.00 90.00 106 ASP A C 1
ATOM 817 O O . ASP A 1 106 ? 14.167 2.368 -39.017 1.00 90.00 106 ASP A O 1
ATOM 821 N N . VAL A 1 107 ? 15.969 3.177 -37.972 1.00 86.94 107 VAL A N 1
ATOM 822 C CA . VAL A 1 107 ? 16.342 1.912 -37.318 1.00 86.94 107 VAL A CA 1
ATOM 823 C C . VAL A 1 107 ? 15.335 1.520 -36.237 1.00 86.94 107 VAL A C 1
ATOM 825 O O . VAL A 1 107 ? 14.972 0.349 -36.152 1.00 86.94 107 VAL A O 1
ATOM 828 N N . MET A 1 108 ? 14.866 2.469 -35.422 1.00 87.12 108 MET A N 1
ATOM 829 C CA . MET A 1 108 ? 13.850 2.184 -34.407 1.00 87.12 108 MET A CA 1
ATOM 830 C C . MET A 1 108 ? 12.506 1.817 -35.043 1.00 87.12 108 MET A C 1
ATOM 832 O O . MET A 1 108 ? 11.869 0.883 -34.579 1.00 87.12 108 MET A O 1
ATOM 836 N N . GLU A 1 109 ? 12.085 2.491 -36.112 1.00 87.25 109 GLU A N 1
ATOM 837 C CA . GLU A 1 109 ? 10.811 2.214 -36.789 1.00 87.25 109 GLU A CA 1
ATOM 838 C C . GLU A 1 109 ? 10.801 0.851 -37.499 1.00 87.25 109 GLU A C 1
ATOM 840 O O . GLU A 1 109 ? 9.771 0.178 -37.539 1.00 87.25 109 GLU A O 1
ATOM 845 N N . ARG A 1 110 ? 11.954 0.410 -38.019 1.00 88.88 110 ARG A N 1
ATOM 846 C CA . ARG A 1 110 ? 12.107 -0.904 -38.668 1.00 88.88 110 ARG A CA 1
ATOM 847 C C . ARG A 1 110 ? 12.361 -2.057 -37.699 1.00 88.88 110 ARG A C 1
ATOM 849 O O . ARG A 1 110 ? 12.276 -3.212 -38.116 1.00 88.88 110 ARG A O 1
ATOM 856 N N . ALA A 1 111 ? 12.725 -1.775 -36.452 1.00 87.12 111 ALA A N 1
ATOM 857 C CA . ALA A 1 111 ? 12.997 -2.805 -35.460 1.00 87.12 111 ALA A CA 1
ATOM 858 C C . ALA A 1 111 ? 11.701 -3.442 -34.942 1.00 87.12 111 ALA A C 1
ATOM 860 O O . ALA A 1 111 ? 10.674 -2.781 -34.792 1.00 87.12 111 ALA A O 1
ATOM 861 N N . ASP A 1 112 ? 11.768 -4.731 -34.601 1.00 89.38 112 ASP A N 1
ATOM 862 C CA . ASP A 1 112 ? 10.631 -5.423 -34.005 1.00 89.38 112 ASP A CA 1
ATOM 863 C C . ASP A 1 112 ? 10.190 -4.749 -32.692 1.00 89.38 112 ASP A C 1
ATOM 865 O O . ASP A 1 112 ? 11.026 -4.426 -31.837 1.00 89.38 112 ASP A O 1
ATOM 869 N N . PRO A 1 113 ? 8.876 -4.608 -32.447 1.00 86.19 113 PRO A N 1
ATOM 870 C CA . PRO A 1 113 ? 8.359 -3.919 -31.266 1.00 86.19 113 PRO A CA 1
ATOM 871 C C . PRO A 1 113 ? 8.781 -4.594 -29.952 1.00 86.19 113 PRO A C 1
ATOM 873 O O . PRO A 1 113 ? 9.008 -3.918 -28.950 1.00 86.19 113 PRO A O 1
ATOM 876 N N . LEU A 1 114 ? 8.948 -5.922 -29.951 1.00 84.69 114 LEU A N 1
ATOM 877 C CA . LEU A 1 114 ? 9.473 -6.669 -28.801 1.00 84.69 114 LEU A CA 1
ATOM 878 C C . LEU A 1 114 ? 10.959 -6.386 -28.555 1.00 84.69 114 LEU A C 1
ATOM 880 O O . LEU A 1 114 ? 11.390 -6.311 -27.403 1.00 84.69 114 LEU A O 1
ATOM 884 N N . PHE A 1 115 ? 11.733 -6.196 -29.625 1.00 85.25 115 PHE A N 1
ATOM 885 C CA . PHE A 1 115 ? 13.141 -5.836 -29.518 1.00 85.25 115 PHE A CA 1
ATOM 886 C C . PHE A 1 115 ? 13.302 -4.420 -28.966 1.00 85.25 115 PHE A C 1
ATOM 888 O O . PHE A 1 115 ? 14.162 -4.202 -28.120 1.00 85.25 115 PHE A O 1
ATOM 895 N N . LEU A 1 116 ? 12.444 -3.471 -29.348 1.00 87.25 116 LEU A N 1
ATOM 896 C CA . LEU A 1 116 ? 12.458 -2.130 -28.758 1.00 87.25 116 LEU A CA 1
ATOM 897 C C . LEU A 1 116 ? 12.093 -2.141 -27.268 1.00 87.25 116 LEU A C 1
ATOM 899 O O . LEU A 1 116 ? 12.736 -1.463 -26.468 1.00 87.25 116 LEU A O 1
ATOM 903 N N . LEU A 1 117 ? 11.082 -2.930 -26.898 1.00 87.94 117 LEU A N 1
ATOM 904 C CA . LEU A 1 117 ? 10.592 -3.039 -25.524 1.00 87.94 117 LEU A CA 1
ATOM 905 C C . LEU A 1 117 ? 11.675 -3.575 -24.570 1.00 87.94 117 LEU A C 1
ATOM 907 O O . LEU A 1 117 ? 11.829 -3.080 -23.459 1.00 87.94 117 LEU A O 1
ATOM 911 N N . ILE A 1 118 ? 12.446 -4.573 -25.003 1.00 89.12 118 ILE A N 1
ATOM 912 C CA . ILE A 1 118 ? 13.456 -5.229 -24.158 1.00 89.12 118 ILE A CA 1
ATOM 913 C C . ILE A 1 118 ? 14.846 -4.615 -24.367 1.00 89.12 118 ILE A C 1
ATOM 915 O O . ILE A 1 118 ? 15.599 -4.445 -23.413 1.00 89.12 118 ILE A O 1
ATOM 919 N N . GLY A 1 119 ? 15.192 -4.246 -25.597 1.00 88.25 119 GLY A N 1
ATOM 920 C CA . GLY A 1 119 ? 16.516 -3.763 -25.986 1.00 88.25 119 GLY A CA 1
ATOM 921 C C . GLY A 1 119 ? 16.841 -2.383 -25.425 1.00 88.25 119 GLY A C 1
ATOM 922 O O . GLY A 1 119 ? 17.869 -2.223 -24.768 1.00 88.25 119 GLY A O 1
ATOM 923 N N . LEU A 1 120 ? 15.958 -1.394 -25.599 1.00 90.12 120 LEU A N 1
ATOM 924 C CA . LEU A 1 120 ? 16.208 -0.023 -25.131 1.00 90.12 120 LEU A CA 1
ATOM 925 C C . LEU A 1 120 ? 16.545 0.071 -23.631 1.00 90.12 120 LEU A C 1
ATOM 927 O O . LEU A 1 120 ? 17.561 0.686 -23.305 1.00 90.12 120 LEU A O 1
ATOM 931 N N . PRO A 1 121 ? 15.780 -0.541 -22.706 1.00 90.75 121 PRO A N 1
ATOM 932 C CA . PRO A 1 121 ? 16.074 -0.434 -21.280 1.00 90.75 121 PRO A CA 1
ATOM 933 C C . PRO A 1 121 ? 17.321 -1.222 -20.850 1.00 90.75 121 PRO A C 1
ATOM 935 O O . PRO A 1 121 ? 17.836 -0.976 -19.761 1.00 90.75 121 PRO A O 1
ATOM 938 N N . THR A 1 122 ? 17.856 -2.127 -21.680 1.00 89.62 122 THR A N 1
ATOM 939 C CA . THR A 1 122 ? 19.120 -2.827 -21.371 1.00 89.62 122 THR A CA 1
ATOM 940 C C . THR A 1 122 ? 20.359 -1.983 -21.656 1.00 89.62 122 THR A C 1
ATOM 942 O O . THR A 1 122 ? 21.380 -2.176 -20.999 1.00 89.62 122 THR A O 1
ATOM 945 N N . ILE A 1 123 ? 20.274 -0.997 -22.555 1.00 91.31 123 ILE A N 1
ATOM 946 C CA . ILE A 1 123 ? 21.381 -0.084 -22.881 1.00 91.31 123 ILE A CA 1
ATOM 947 C C . ILE A 1 123 ? 21.906 0.660 -21.636 1.00 91.31 123 ILE A C 1
ATOM 949 O O . ILE A 1 123 ? 23.104 0.556 -21.361 1.00 91.31 123 ILE A O 1
ATOM 953 N N . PRO A 1 124 ? 21.078 1.365 -20.832 1.00 88.44 124 PRO A N 1
ATOM 954 C CA . PRO A 1 124 ? 21.561 2.008 -19.608 1.00 88.44 124 PRO A CA 1
ATOM 955 C C . PRO A 1 124 ? 22.130 1.010 -18.595 1.00 88.44 124 PRO A C 1
ATOM 957 O O . PRO A 1 124 ? 23.114 1.322 -17.932 1.00 88.44 124 PRO A O 1
ATOM 960 N N . VAL A 1 125 ? 21.569 -0.201 -18.495 1.00 89.19 125 VAL A N 1
ATOM 961 C CA . VAL A 1 125 ? 22.085 -1.246 -17.593 1.00 89.19 125 VAL A CA 1
ATOM 962 C C . VAL A 1 125 ? 23.493 -1.672 -18.009 1.00 89.19 125 VAL A C 1
ATOM 964 O O . VAL A 1 125 ? 24.389 -1.716 -17.169 1.00 89.19 125 VAL A O 1
ATOM 967 N N . MET A 1 126 ? 23.716 -1.922 -19.301 1.00 88.31 126 MET A N 1
ATOM 968 C CA . MET A 1 126 ? 25.031 -2.292 -19.835 1.00 88.31 126 MET A CA 1
ATOM 969 C C . MET A 1 126 ? 26.052 -1.159 -19.697 1.00 88.31 126 MET A C 1
ATOM 971 O O . MET A 1 126 ? 27.207 -1.419 -19.366 1.00 88.31 126 MET A O 1
ATOM 975 N N . LEU A 1 127 ? 25.634 0.098 -19.882 1.00 88.3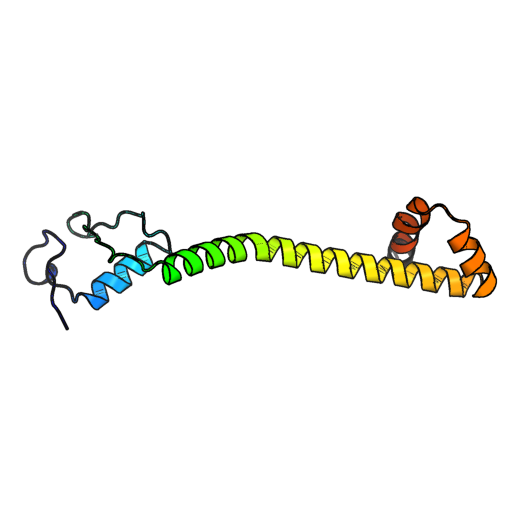8 127 LEU A N 1
ATOM 976 C CA . LEU A 1 127 ? 26.495 1.263 -19.656 1.00 88.38 127 LEU A CA 1
ATOM 977 C C . LEU A 1 127 ? 26.914 1.382 -18.187 1.00 88.38 127 LEU A C 1
ATOM 979 O O . LEU A 1 127 ? 28.093 1.575 -17.904 1.00 88.38 127 LEU A O 1
ATOM 983 N N . ILE A 1 128 ? 25.977 1.219 -17.248 1.00 89.31 128 ILE A N 1
ATOM 984 C CA . ILE A 1 128 ? 26.279 1.235 -15.810 1.00 89.31 128 ILE A CA 1
ATOM 985 C C . ILE A 1 128 ? 27.226 0.085 -15.450 1.00 89.31 128 ILE A C 1
ATOM 987 O O . ILE A 1 128 ? 28.220 0.319 -14.767 1.00 89.31 128 ILE A O 1
ATOM 991 N N . LEU A 1 129 ? 26.972 -1.131 -15.947 1.00 87.81 129 LEU A N 1
ATOM 992 C CA . LEU A 1 129 ? 27.861 -2.280 -15.744 1.00 87.81 129 LEU A CA 1
ATOM 993 C C . LEU A 1 129 ? 29.270 -2.030 -16.303 1.00 87.81 129 LEU A C 1
ATOM 995 O O . LEU A 1 129 ? 30.244 -2.387 -15.651 1.00 87.81 129 LEU A O 1
ATOM 999 N N . GLY A 1 130 ? 29.389 -1.372 -17.459 1.00 85.94 130 GLY A N 1
ATOM 1000 C CA . GLY A 1 130 ? 30.678 -0.998 -18.050 1.00 85.94 130 GLY A CA 1
ATOM 1001 C C . GLY A 1 130 ? 31.420 0.117 -17.301 1.00 85.94 130 GLY A C 1
ATOM 1002 O O . GLY A 1 130 ? 32.644 0.196 -17.382 1.00 85.94 130 GLY A O 1
ATOM 1003 N N . MET A 1 131 ? 30.708 0.967 -16.552 1.00 86.00 131 MET 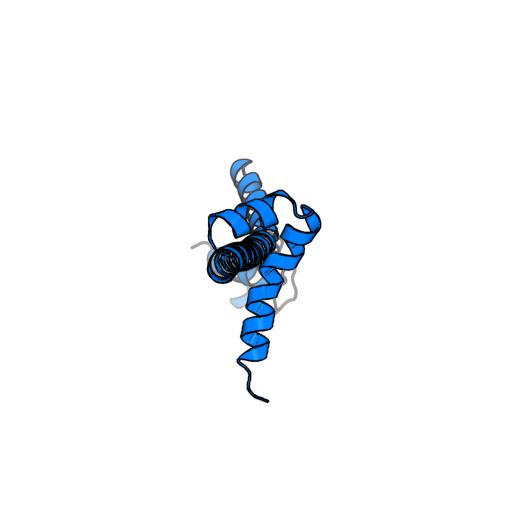A N 1
ATOM 1004 C CA . MET A 1 131 ? 31.318 1.991 -15.690 1.00 86.00 131 MET A CA 1
ATOM 1005 C C . MET A 1 131 ? 31.813 1.434 -14.350 1.00 86.00 131 MET A C 1
ATOM 1007 O O . MET A 1 131 ? 32.675 2.046 -13.713 1.00 86.00 131 MET A O 1
ATOM 1011 N N . ILE A 1 132 ? 31.294 0.285 -13.911 1.00 89.75 132 ILE A N 1
ATOM 1012 C CA . ILE A 1 132 ? 31.784 -0.409 -12.720 1.00 89.75 132 ILE A CA 1
ATOM 1013 C C . ILE A 1 132 ? 33.110 -1.082 -13.094 1.00 89.75 132 ILE A C 1
ATOM 1015 O O . ILE A 1 132 ? 33.142 -2.197 -13.611 1.00 89.75 132 ILE A O 1
ATOM 1019 N N . ARG A 1 133 ? 34.223 -0.380 -12.848 1.00 71.88 133 ARG A N 1
ATOM 1020 C CA . ARG A 1 133 ? 35.568 -0.970 -12.897 1.00 71.88 133 ARG A CA 1
ATOM 1021 C C . ARG A 1 133 ? 35.658 -2.055 -11.825 1.00 71.88 133 ARG A C 1
ATOM 1023 O O . ARG A 1 133 ? 35.746 -1.729 -10.643 1.00 71.88 133 ARG A O 1
ATOM 1030 N N . TRP A 1 134 ? 35.608 -3.311 -12.256 1.00 62.38 134 TRP A N 1
ATOM 1031 C CA . TRP A 1 134 ? 36.182 -4.425 -11.505 1.00 62.38 134 TRP A CA 1
ATOM 1032 C C . TRP A 1 134 ? 37.706 -4.297 -11.455 1.00 62.38 134 TRP A C 1
ATOM 1034 O O . TRP A 1 134 ? 38.294 -3.811 -12.452 1.00 62.38 134 TRP A O 1
#

Organism: NCBI:txid191480